Protein AF-A0A817RAS0-F1 (afdb_monomer_lite)

F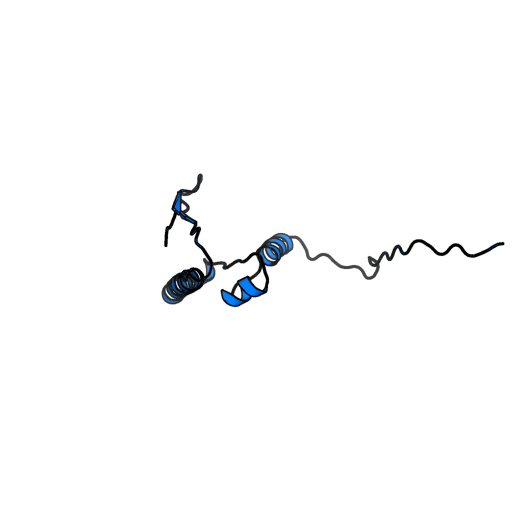oldseek 3Di:
DDWDWDQDDDDRDIDIDDDDDPPPCPLVVLVVVCVVCVVVVNNVVDADEDCDQVVQVSSVHYHPVVVVVVVVPVPDPPPPDVPPPPDPPDDDDDDDD

Structure (mmCIF, N/CA/C/O backbone):
data_AF-A0A817RAS0-F1
#
_entry.id   AF-A0A817RAS0-F1
#
loop_
_atom_site.group_PDB
_atom_site.id
_atom_site.type_symbol
_atom_site.label_atom_id
_atom_site.label_alt_id
_atom_site.label_comp_id
_atom_site.label_asym_id
_atom_site.label_entity_id
_atom_site.label_seq_id
_atom_site.pdbx_PDB_ins_code
_atom_site.Cartn_x
_atom_site.Cartn_y
_atom_site.Cartn_z
_atom_site.occupancy
_atom_site.B_iso_or_equiv
_atom_site.auth_seq_id
_atom_site.auth_comp_id
_atom_site.auth_asym_id
_atom_site.auth_atom_id
_atom_site.pdbx_PDB_model_num
ATOM 1 N N . MET A 1 1 ? -9.407 -4.601 -16.965 1.00 73.31 1 MET A N 1
ATOM 2 C CA . MET A 1 1 ? -8.923 -4.587 -15.571 1.00 73.31 1 MET A CA 1
ATOM 3 C C . MET A 1 1 ? -9.312 -5.903 -14.933 1.00 73.31 1 MET A C 1
ATOM 5 O O . MET A 1 1 ? -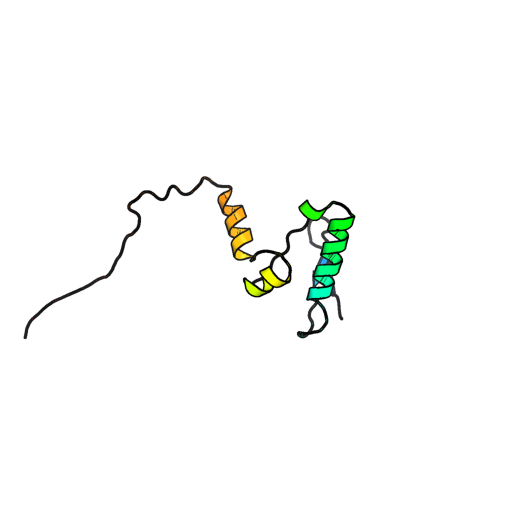10.481 -6.103 -14.621 1.00 73.31 1 MET A O 1
ATOM 9 N N . LYS A 1 2 ? -8.358 -6.822 -14.815 1.00 81.75 2 LYS A N 1
ATOM 10 C CA . LYS A 1 2 ? -8.551 -8.110 -14.165 1.00 81.75 2 LYS A CA 1
ATOM 11 C C . LYS A 1 2 ? -8.352 -7.943 -12.661 1.00 81.75 2 LYS A C 1
ATOM 13 O O . LYS A 1 2 ? -7.355 -7.388 -12.209 1.00 81.75 2 LYS A O 1
ATOM 18 N N . CYS A 1 3 ? -9.332 -8.402 -11.897 1.00 83.31 3 CYS A N 1
ATOM 19 C CA . CYS A 1 3 ? -9.263 -8.487 -10.449 1.00 83.31 3 CYS A CA 1
ATOM 20 C C . CYS A 1 3 ? -9.155 -9.962 -10.069 1.00 83.31 3 CYS A C 1
ATOM 22 O O . CYS A 1 3 ? -9.936 -10.777 -10.561 1.00 83.31 3 CYS A O 1
ATOM 24 N N . ILE A 1 4 ? -8.193 -10.294 -9.215 1.00 89.81 4 ILE A N 1
ATOM 25 C CA . ILE A 1 4 ? -8.063 -11.619 -8.619 1.00 89.81 4 ILE A CA 1
ATOM 26 C C . ILE A 1 4 ? -8.402 -11.478 -7.141 1.00 89.81 4 ILE A C 1
ATOM 28 O O . ILE A 1 4 ? -7.824 -10.642 -6.445 1.00 89.81 4 ILE A O 1
ATOM 32 N N . VAL A 1 5 ? -9.357 -12.278 -6.682 1.00 88.12 5 VAL A N 1
ATOM 33 C CA . VAL A 1 5 ? -9.838 -12.264 -5.303 1.00 88.12 5 VAL A CA 1
ATOM 34 C C . VAL A 1 5 ? -9.421 -13.564 -4.632 1.00 88.12 5 VAL A C 1
ATOM 36 O O . VAL A 1 5 ? -9.662 -14.641 -5.171 1.00 88.12 5 VAL A O 1
ATOM 39 N N . PHE A 1 6 ? -8.804 -13.452 -3.462 1.00 86.44 6 PHE A N 1
ATOM 40 C CA . PHE A 1 6 ? -8.417 -14.568 -2.610 1.00 86.44 6 PHE A CA 1
ATOM 41 C C . PHE A 1 6 ? -9.174 -14.482 -1.285 1.00 86.44 6 PHE A C 1
ATOM 43 O O . PHE A 1 6 ? -9.455 -13.388 -0.786 1.00 86.44 6 PHE A O 1
ATOM 50 N N . LEU A 1 7 ? -9.485 -15.640 -0.710 1.00 86.38 7 LEU A N 1
ATOM 51 C CA . LEU A 1 7 ? -9.992 -15.750 0.651 1.00 86.38 7 LEU A CA 1
ATOM 52 C C . LEU A 1 7 ? -8.806 -16.041 1.577 1.00 86.38 7 LEU A C 1
ATOM 54 O O . LEU A 1 7 ? -8.055 -16.977 1.325 1.00 86.38 7 LEU A O 1
ATOM 58 N N . GLY A 1 8 ? -8.605 -15.216 2.601 1.00 81.75 8 GLY A N 1
ATOM 59 C CA . GLY A 1 8 ? -7.540 -15.406 3.585 1.00 81.75 8 GLY A CA 1
ATOM 60 C C . GLY A 1 8 ? -7.868 -16.507 4.599 1.00 81.75 8 GLY A C 1
ATOM 61 O O . GLY A 1 8 ? -9.024 -16.656 4.997 1.00 81.75 8 GLY A O 1
ATOM 62 N N . ASP A 1 9 ? -6.831 -17.215 5.057 1.00 77.44 9 ASP A N 1
ATOM 63 C CA . ASP A 1 9 ? -6.932 -18.491 5.786 1.00 77.44 9 ASP A CA 1
ATOM 64 C C . ASP A 1 9 ? -7.723 -18.466 7.104 1.00 77.44 9 ASP A C 1
ATOM 66 O O . ASP A 1 9 ? -8.261 -19.496 7.491 1.00 77.44 9 ASP A O 1
ATOM 70 N N . ASN A 1 10 ? -7.813 -17.334 7.818 1.00 63.75 10 ASN A N 1
ATOM 71 C CA . ASN A 1 10 ? -8.191 -17.380 9.241 1.00 63.75 10 ASN A CA 1
ATOM 72 C C . ASN A 1 10 ? -9.354 -16.489 9.695 1.00 63.75 10 ASN A C 1
ATOM 74 O O . ASN A 1 10 ? -9.586 -16.440 10.892 1.00 63.75 10 ASN A O 1
ATOM 78 N N . ASN A 1 11 ? -10.088 -15.792 8.814 1.00 71.25 11 ASN A N 1
ATOM 79 C CA . ASN A 1 11 ? -11.269 -14.991 9.225 1.00 71.25 11 ASN A CA 1
ATOM 80 C C . ASN A 1 11 ? -12.194 -14.565 8.064 1.00 71.25 11 ASN A C 1
ATOM 82 O O . ASN A 1 11 ? -12.922 -13.579 8.168 1.00 71.25 11 ASN A O 1
ATOM 86 N N . GLY A 1 12 ? -12.134 -15.242 6.911 1.00 76.44 12 GLY A N 1
ATOM 87 C CA . GLY A 1 12 ? -12.874 -14.803 5.720 1.00 76.44 12 GLY A CA 1
ATOM 88 C C . GLY A 1 12 ? -12.402 -13.445 5.181 1.00 76.44 12 GLY A C 1
ATOM 89 O O . GLY A 1 12 ? -13.167 -12.720 4.547 1.00 76.44 12 GLY A O 1
ATOM 90 N N . GLN A 1 13 ? -11.144 -13.075 5.451 1.00 83.44 13 GLN A N 1
ATOM 91 C CA . GLN A 1 13 ? -10.559 -11.836 4.951 1.00 83.44 13 GLN A CA 1
ATOM 92 C C . GLN A 1 13 ? -10.539 -11.859 3.421 1.00 83.44 13 GLN A C 1
ATOM 94 O O . GLN A 1 13 ? -9.929 -12.737 2.816 1.00 83.44 13 GLN A O 1
ATOM 99 N N . LEU A 1 14 ? -11.164 -10.864 2.795 1.00 85.50 14 LEU A N 1
ATOM 100 C CA . LEU A 1 14 ? -11.121 -10.704 1.349 1.00 85.50 14 LEU A CA 1
ATOM 101 C C . LEU A 1 14 ? -9.810 -10.028 0.938 1.00 85.50 14 LEU A C 1
ATOM 103 O O . LEU A 1 14 ? -9.531 -8.900 1.350 1.00 85.50 14 LEU A O 1
ATOM 107 N N . ILE A 1 15 ? -9.015 -10.702 0.115 1.00 89.56 15 ILE A N 1
ATOM 108 C CA . ILE A 1 15 ? -7.762 -10.177 -0.430 1.00 89.56 15 ILE A CA 1
ATOM 109 C C . ILE A 1 15 ? -7.964 -9.932 -1.923 1.00 89.56 15 ILE A C 1
ATOM 111 O O . ILE A 1 15 ? -8.418 -10.808 -2.650 1.00 89.56 15 ILE A O 1
ATOM 115 N N . MET A 1 16 ? -7.618 -8.736 -2.391 1.00 90.75 16 MET A N 1
ATOM 116 C CA . MET A 1 16 ? -7.767 -8.331 -3.788 1.00 90.75 16 MET A CA 1
ATOM 117 C C . MET A 1 16 ? -6.395 -8.019 -4.387 1.00 90.75 16 MET A C 1
ATOM 119 O O . MET A 1 16 ? -5.654 -7.203 -3.843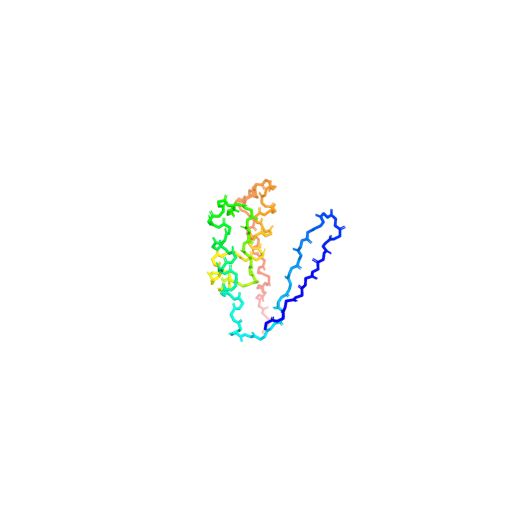 1.00 90.75 16 MET A O 1
ATOM 123 N N . CYS A 1 17 ? -6.077 -8.623 -5.530 1.00 91.00 17 CYS A N 1
ATOM 124 C CA . CYS A 1 17 ? -4.902 -8.304 -6.335 1.00 91.00 17 CYS A CA 1
ATOM 125 C C . CYS A 1 17 ? -5.332 -7.823 -7.724 1.00 91.00 17 CYS A C 1
ATOM 127 O O . CYS A 1 17 ? -6.199 -8.421 -8.363 1.00 91.00 17 CYS A O 1
ATOM 129 N N . ILE A 1 18 ? -4.718 -6.740 -8.202 1.00 90.62 18 ILE A N 1
ATOM 130 C CA . ILE A 1 18 ? -5.009 -6.145 -9.514 1.00 90.62 18 ILE A CA 1
ATOM 131 C C . ILE A 1 18 ? -3.703 -6.057 -10.311 1.00 90.62 18 ILE A C 1
ATOM 133 O O . ILE A 1 18 ? -3.057 -5.002 -10.323 1.00 90.62 18 ILE A O 1
ATOM 137 N N . PRO A 1 19 ? -3.278 -7.162 -10.945 1.00 87.94 19 PRO A N 1
ATOM 138 C CA . PRO A 1 19 ? -2.067 -7.188 -11.752 1.00 87.94 19 PRO A CA 1
ATOM 139 C C . PRO A 1 19 ? -2.369 -6.615 -13.141 1.00 87.94 19 PRO A C 1
ATOM 141 O O . PRO A 1 19 ? -3.043 -7.243 -13.947 1.00 87.94 19 PRO A O 1
ATOM 144 N N . GLU A 1 20 ? -1.904 -5.399 -13.420 1.00 87.88 20 GLU A N 1
ATOM 145 C CA . GLU A 1 20 ? -2.132 -4.712 -14.700 1.00 87.88 20 GLU A CA 1
ATOM 146 C C . GLU A 1 20 ? -1.000 -3.703 -14.963 1.00 87.88 20 GLU A C 1
ATOM 148 O O . GLU A 1 20 ? -0.401 -3.192 -14.012 1.00 87.88 20 GLU A O 1
ATOM 153 N N . CYS A 1 21 ? -0.780 -3.316 -16.221 1.00 86.88 21 CYS A N 1
ATOM 154 C CA . CYS A 1 21 ? 0.203 -2.293 -16.615 1.00 86.88 21 CYS A CA 1
ATOM 155 C C . CYS A 1 21 ? -0.078 -0.902 -16.010 1.00 86.88 21 CYS A C 1
ATOM 157 O O . CYS A 1 21 ? -1.187 -0.602 -15.564 1.00 86.88 21 CYS A O 1
ATOM 159 N N . GLY A 1 22 ? 0.918 -0.012 -15.990 1.00 86.06 22 GLY A N 1
ATOM 160 C CA . GLY A 1 22 ? 0.712 1.393 -15.611 1.00 86.06 22 GLY A CA 1
ATOM 161 C C . GLY A 1 22 ? -0.392 2.066 -16.444 1.00 86.06 22 GLY A C 1
ATOM 162 O O . GLY A 1 22 ? -0.643 1.677 -17.579 1.00 86.06 22 GLY A O 1
ATOM 163 N N . GLY A 1 23 ? -1.089 3.053 -15.874 1.00 85.88 23 GLY A N 1
ATOM 164 C CA . GLY A 1 23 ? -2.108 3.830 -16.601 1.00 85.88 23 GLY A CA 1
ATOM 165 C C . GLY A 1 23 ? -3.523 3.236 -16.642 1.00 85.88 23 GLY A C 1
ATOM 166 O O . GLY A 1 23 ? -4.449 3.918 -17.061 1.00 85.88 23 GLY A O 1
ATOM 167 N N . THR A 1 24 ? -3.762 2.028 -16.120 1.00 89.56 24 THR A N 1
ATOM 168 C CA . THR A 1 24 ? -5.105 1.399 -16.139 1.00 89.56 24 THR A CA 1
ATOM 169 C C . THR A 1 24 ? -6.053 1.872 -15.023 1.00 89.56 24 THR A C 1
ATOM 171 O O . THR A 1 24 ? -6.973 1.151 -14.643 1.00 89.56 24 THR A O 1
ATOM 174 N N . GLY A 1 25 ? -5.796 3.032 -14.411 1.00 89.44 25 GLY A N 1
ATOM 175 C CA . GLY A 1 25 ? -6.679 3.606 -13.387 1.00 89.44 25 GLY A CA 1
ATOM 176 C C . GLY A 1 25 ? -6.648 2.938 -12.002 1.00 89.44 25 GLY A C 1
ATOM 177 O O . GLY A 1 25 ? -7.524 3.208 -11.184 1.00 89.44 25 GLY A O 1
ATOM 178 N N . LYS A 1 26 ? -5.641 2.115 -11.675 1.00 91.81 26 LYS A N 1
ATOM 179 C CA . LYS A 1 26 ? -5.520 1.482 -10.340 1.00 91.81 26 LYS A CA 1
ATOM 180 C C . LYS A 1 26 ? -5.501 2.499 -9.189 1.00 91.81 26 LYS A C 1
ATOM 182 O O . LYS A 1 26 ? -6.188 2.309 -8.190 1.00 91.81 26 LYS A O 1
ATOM 187 N N . SER A 1 27 ? -4.798 3.620 -9.352 1.00 91.38 27 SER A N 1
ATOM 188 C CA . SER A 1 27 ? -4.809 4.707 -8.362 1.00 91.38 27 SER A CA 1
ATOM 189 C C . SER A 1 27 ? -6.197 5.342 -8.216 1.00 91.38 27 SER A C 1
ATOM 191 O O . SER A 1 27 ? -6.612 5.678 -7.109 1.00 91.38 27 SER A O 1
ATOM 193 N N . GLN A 1 28 ? -6.964 5.446 -9.308 1.00 93.25 28 GLN A N 1
ATOM 194 C CA . GLN A 1 28 ? -8.337 5.955 -9.273 1.00 93.25 28 GLN A CA 1
ATOM 195 C C . GLN A 1 28 ? -9.272 5.007 -8.514 1.00 93.25 28 GLN A C 1
ATOM 197 O O . GLN A 1 28 ? -10.117 5.466 -7.746 1.00 93.25 28 GLN A O 1
ATOM 202 N N . LEU A 1 29 ? -9.086 3.695 -8.665 1.00 93.38 29 LEU A N 1
ATOM 203 C CA . LEU A 1 29 ? -9.805 2.706 -7.870 1.00 93.38 29 LEU A CA 1
ATOM 204 C C . LEU A 1 29 ? -9.504 2.863 -6.373 1.00 93.38 29 LEU A C 1
ATOM 206 O O . LEU A 1 29 ? -10.435 2.921 -5.573 1.00 93.38 29 LEU A O 1
ATOM 210 N N . ILE A 1 30 ? -8.229 3.002 -5.991 1.00 94.38 30 ILE A N 1
ATOM 211 C CA . ILE A 1 30 ? -7.841 3.243 -4.589 1.00 94.38 30 ILE A CA 1
ATOM 212 C C . ILE A 1 30 ? -8.534 4.504 -4.051 1.00 94.38 30 ILE A C 1
ATOM 214 O O . ILE A 1 30 ? -9.067 4.495 -2.939 1.00 94.38 30 ILE A O 1
ATOM 218 N N . ARG A 1 31 ? -8.600 5.580 -4.848 1.00 94.69 31 ARG A N 1
ATOM 219 C CA . ARG A 1 31 ? -9.315 6.817 -4.485 1.00 94.69 31 ARG A CA 1
ATOM 220 C C . ARG A 1 31 ? -10.822 6.594 -4.323 1.00 94.69 31 ARG A C 1
ATOM 222 O O . ARG A 1 31 ? -11.407 7.132 -3.386 1.00 94.69 31 ARG A O 1
ATOM 229 N N . ALA A 1 32 ? -11.455 5.800 -5.185 1.00 95.00 32 ALA A N 1
ATOM 230 C CA . ALA A 1 32 ? -12.880 5.480 -5.085 1.00 95.00 32 ALA A CA 1
ATOM 231 C C . ALA A 1 32 ? -13.200 4.675 -3.814 1.00 95.00 32 ALA A C 1
ATOM 233 O O . ALA A 1 32 ? -14.108 5.037 -3.067 1.00 95.00 32 ALA A O 1
ATOM 234 N N . VAL A 1 33 ? -12.400 3.648 -3.513 1.00 94.38 33 VAL A N 1
ATOM 235 C CA . VAL A 1 33 ? -12.530 2.865 -2.274 1.00 94.38 33 VAL A CA 1
ATOM 236 C C . VAL A 1 33 ? -12.288 3.755 -1.050 1.00 94.38 33 VAL A C 1
ATOM 238 O O . VAL A 1 33 ? -13.045 3.701 -0.085 1.00 94.38 33 VAL A O 1
ATOM 241 N N . SER A 1 34 ? -11.305 4.657 -1.106 1.00 95.12 34 SER A N 1
ATOM 242 C CA . SER A 1 34 ? -11.071 5.640 -0.037 1.00 95.12 34 SER A CA 1
ATOM 243 C C . SER A 1 34 ? -12.295 6.532 0.197 1.00 95.12 34 SER A C 1
ATOM 245 O O . SER A 1 34 ? -12.724 6.709 1.334 1.00 95.12 34 SER A O 1
ATOM 247 N N . LYS A 1 35 ? -12.913 7.052 -0.873 1.00 95.94 35 LYS A N 1
ATOM 248 C CA . LYS A 1 35 ? -14.149 7.846 -0.774 1.00 95.94 35 LYS A CA 1
ATOM 249 C C . LYS A 1 35 ? -15.297 7.047 -0.156 1.00 95.94 35 LYS A C 1
ATOM 251 O O . LYS A 1 35 ? -16.038 7.594 0.652 1.00 95.94 35 LYS A O 1
ATOM 256 N N . TYR A 1 36 ? -15.424 5.761 -0.475 1.00 96.12 36 TYR A N 1
ATOM 257 C CA . TYR A 1 36 ? -16.437 4.898 0.135 1.00 96.12 36 TYR A CA 1
ATOM 258 C C . TYR A 1 36 ? -16.264 4.784 1.659 1.00 96.12 36 TYR A C 1
ATOM 260 O O . TYR A 1 36 ? -17.217 4.993 2.413 1.00 96.12 36 TYR A O 1
ATOM 268 N N . PHE A 1 37 ? -15.048 4.523 2.145 1.00 95.69 37 PHE A N 1
ATOM 269 C CA . PHE A 1 37 ? -14.803 4.457 3.591 1.00 95.69 37 PHE A CA 1
ATOM 270 C C . PHE A 1 37 ? -14.953 5.830 4.277 1.00 95.69 37 PHE A C 1
ATOM 272 O O . PHE A 1 37 ? -15.317 5.894 5.453 1.00 95.69 37 PHE A O 1
ATOM 279 N N . LEU A 1 38 ? -14.709 6.927 3.549 1.00 95.31 38 LEU A N 1
ATOM 280 C CA . LEU A 1 38 ? -14.954 8.289 4.027 1.00 95.31 38 LEU A CA 1
ATOM 28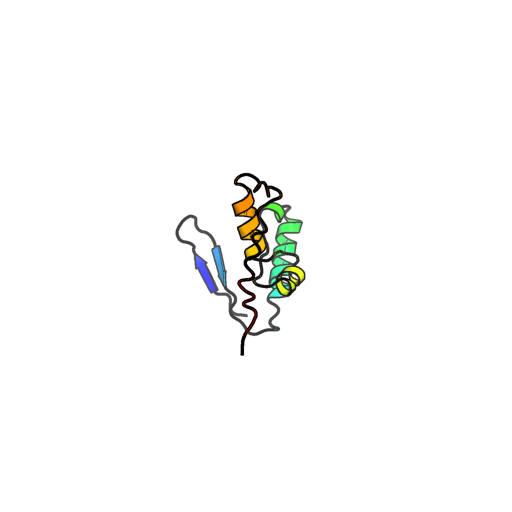1 C C . LEU A 1 38 ? -16.449 8.539 4.243 1.00 95.31 38 LEU A C 1
ATOM 283 O O . LEU A 1 38 ? -16.854 8.922 5.338 1.00 95.31 38 LEU A O 1
ATOM 287 N N . VAL A 1 39 ? -17.271 8.263 3.228 1.00 97.31 39 VAL A N 1
ATOM 288 C CA . VAL A 1 39 ? -18.730 8.458 3.278 1.00 97.31 39 VAL A CA 1
ATOM 289 C C . VAL A 1 39 ? -19.379 7.555 4.331 1.00 97.31 39 VAL A C 1
ATOM 291 O O . VAL A 1 39 ? -20.306 7.973 5.018 1.00 97.31 39 VAL A O 1
ATOM 294 N N . THR A 1 40 ? -18.858 6.342 4.524 1.00 97.06 40 THR A N 1
ATOM 295 C CA . THR A 1 40 ? -19.350 5.406 5.551 1.00 97.06 40 THR A CA 1
ATOM 296 C C . THR A 1 40 ? -18.823 5.692 6.964 1.00 97.06 40 THR A C 1
ATOM 298 O O . THR A 1 40 ? -19.177 4.963 7.889 1.00 97.06 40 THR A O 1
ATOM 301 N N . LYS A 1 41 ? -18.008 6.742 7.165 1.00 95.25 41 LYS A N 1
ATOM 302 C CA . LYS A 1 41 ? -17.381 7.108 8.456 1.00 95.25 41 LYS A CA 1
ATOM 303 C C . LYS A 1 41 ? -16.542 5.978 9.078 1.00 95.25 41 LYS A C 1
ATOM 305 O O . LYS A 1 41 ? -16.493 5.810 10.296 1.00 95.25 41 LYS A O 1
ATOM 310 N N . ARG A 1 42 ? -15.874 5.189 8.234 1.00 94.56 42 ARG A N 1
ATOM 311 C CA . ARG A 1 42 ? -15.018 4.055 8.630 1.00 94.56 42 ARG A CA 1
ATOM 312 C C . ARG A 1 42 ? -13.552 4.274 8.261 1.00 94.56 42 ARG A C 1
ATOM 314 O O . ARG A 1 42 ? -12.806 3.313 8.101 1.00 94.56 42 ARG A O 1
ATOM 321 N N . MET A 1 43 ? -13.118 5.528 8.119 1.00 92.25 43 MET A N 1
ATOM 322 C CA . MET A 1 43 ? -11.742 5.859 7.717 1.00 92.25 43 MET A CA 1
ATOM 323 C C . MET A 1 43 ? -10.682 5.276 8.648 1.00 92.25 43 MET A C 1
ATOM 325 O O . MET A 1 43 ? -9.650 4.817 8.177 1.00 92.25 43 MET A O 1
ATOM 329 N N . GLN A 1 44 ? -10.972 5.208 9.945 1.00 92.56 44 GLN A N 1
ATOM 330 C CA . GLN A 1 44 ? -10.123 4.598 10.964 1.00 92.56 44 GLN A CA 1
ATOM 331 C C . GLN A 1 44 ? -9.815 3.111 10.712 1.00 92.56 44 GLN A C 1
ATOM 333 O O . GLN A 1 44 ? -8.836 2.595 11.238 1.00 92.56 44 GLN A O 1
ATOM 338 N N . MET A 1 45 ? -10.623 2.419 9.899 1.00 91.81 45 MET A N 1
ATOM 339 C CA . MET A 1 45 ? -10.417 1.010 9.543 1.00 91.81 45 MET A CA 1
ATOM 340 C C . MET A 1 45 ? -9.546 0.826 8.291 1.00 91.81 45 MET A C 1
ATOM 342 O O . MET A 1 45 ? -9.262 -0.306 7.907 1.00 91.81 45 MET A O 1
ATOM 346 N N . MET A 1 46 ? -9.140 1.913 7.627 1.00 93.25 46 MET A N 1
ATOM 347 C CA . MET A 1 46 ? -8.370 1.873 6.388 1.00 93.25 46 MET A CA 1
ATOM 348 C C . MET A 1 46 ? -6.969 2.448 6.595 1.00 93.25 46 MET A C 1
ATOM 350 O O . MET A 1 46 ? -6.798 3.616 6.934 1.00 93.25 46 MET A O 1
ATOM 354 N N . ARG A 1 47 ? -5.949 1.650 6.276 1.00 94.38 47 ARG A N 1
ATOM 355 C CA . ARG A 1 47 ? -4.564 2.108 6.106 1.00 94.38 47 ARG A CA 1
ATOM 356 C C . ARG A 1 47 ? -4.189 1.987 4.631 1.00 94.38 47 ARG A C 1
ATOM 358 O O . ARG A 1 47 ? -4.397 0.939 4.027 1.00 94.38 47 ARG A O 1
ATOM 365 N N . LYS A 1 48 ? -3.633 3.052 4.050 1.00 95.62 48 LYS A N 1
ATOM 366 C CA . LYS A 1 48 ? -3.133 3.070 2.666 1.00 95.62 48 LYS A CA 1
ATOM 367 C C . LYS A 1 48 ? -1.616 3.057 2.695 1.00 95.62 48 LYS A C 1
ATOM 369 O O . LYS A 1 48 ? -1.015 3.959 3.279 1.00 95.62 48 LYS A O 1
ATOM 374 N N . LEU A 1 49 ? -1.025 2.045 2.074 1.00 96.25 49 LEU A N 1
ATOM 375 C CA . LEU A 1 49 ? 0.414 1.827 2.080 1.00 96.25 49 LEU A CA 1
ATOM 376 C C . LEU A 1 49 ? 0.947 1.728 0.656 1.00 96.25 49 LEU A C 1
ATOM 378 O O . LEU A 1 49 ? 0.260 1.230 -0.235 1.00 96.25 49 LEU A O 1
ATOM 382 N N . ALA A 1 50 ? 2.181 2.175 0.458 1.00 96.31 50 ALA A N 1
ATOM 383 C CA . ALA A 1 50 ? 2.902 2.015 -0.798 1.00 96.31 50 ALA A CA 1
ATOM 384 C C . ALA A 1 50 ? 4.387 1.695 -0.540 1.00 96.31 50 ALA A C 1
ATOM 386 O O . ALA A 1 50 ? 4.900 1.988 0.542 1.00 96.31 50 ALA A O 1
ATOM 387 N N . PRO A 1 51 ? 5.104 1.102 -1.508 1.00 95.94 51 PRO A N 1
ATOM 388 C CA . PRO A 1 51 ? 6.518 0.767 -1.333 1.00 95.94 51 PRO A CA 1
ATOM 389 C C . PRO A 1 51 ? 7.441 1.997 -1.333 1.00 95.94 51 PRO A C 1
ATOM 391 O O . PRO A 1 51 ? 8.482 1.969 -0.688 1.00 95.94 51 PRO A O 1
ATOM 394 N N . THR A 1 52 ? 7.070 3.086 -2.017 1.00 96.94 52 THR A N 1
ATOM 395 C CA . THR A 1 52 ? 7.887 4.309 -2.125 1.00 96.94 52 THR A CA 1
ATOM 396 C C . THR A 1 52 ? 7.145 5.541 -1.614 1.00 96.94 52 THR A C 1
ATOM 398 O O . THR A 1 52 ? 5.913 5.586 -1.619 1.00 96.94 52 THR A O 1
ATOM 401 N N . GLY A 1 53 ? 7.898 6.567 -1.197 1.00 96.69 53 GLY A N 1
ATOM 402 C CA . GLY A 1 53 ? 7.334 7.815 -0.667 1.00 96.69 53 GLY A CA 1
ATOM 403 C C . GLY A 1 53 ? 6.439 8.550 -1.668 1.00 96.69 53 GLY A C 1
ATOM 404 O O . GLY A 1 53 ? 5.348 8.981 -1.312 1.00 96.69 53 GLY A O 1
ATOM 405 N N . ILE A 1 54 ? 6.847 8.614 -2.939 1.00 96.44 54 ILE A N 1
ATOM 406 C CA . ILE A 1 54 ? 6.053 9.259 -3.996 1.00 96.44 54 ILE A CA 1
ATOM 407 C C . ILE A 1 54 ? 4.731 8.516 -4.233 1.00 96.44 54 ILE A C 1
ATOM 409 O O . ILE A 1 54 ? 3.677 9.144 -4.285 1.00 96.44 54 ILE A O 1
ATOM 413 N N . ALA A 1 55 ? 4.754 7.181 -4.307 1.00 94.25 55 ALA A N 1
ATOM 414 C CA . ALA A 1 55 ? 3.529 6.398 -4.473 1.00 94.25 55 ALA A CA 1
ATOM 415 C C . ALA A 1 55 ? 2.607 6.496 -3.245 1.00 94.25 55 ALA A C 1
ATOM 417 O O . ALA A 1 55 ? 1.386 6.514 -3.391 1.00 94.25 55 ALA A O 1
ATOM 418 N N . ALA A 1 56 ? 3.180 6.592 -2.041 1.00 96.12 56 ALA A N 1
ATOM 419 C CA . ALA A 1 56 ? 2.423 6.801 -0.812 1.00 96.12 56 ALA A CA 1
ATOM 420 C C . ALA A 1 56 ? 1.732 8.170 -0.812 1.00 96.12 56 ALA A C 1
ATOM 422 O O . ALA A 1 56 ? 0.537 8.242 -0.527 1.00 96.12 56 ALA A O 1
ATOM 423 N N . ALA A 1 57 ? 2.449 9.233 -1.189 1.00 95.00 57 ALA A N 1
ATOM 424 C CA . ALA A 1 57 ? 1.893 10.578 -1.308 1.00 95.00 57 ALA A CA 1
ATOM 425 C C . ALA A 1 57 ? 0.739 10.627 -2.323 1.00 95.00 57 ALA A C 1
ATOM 427 O O . ALA A 1 57 ? -0.321 11.173 -2.023 1.00 95.00 57 ALA A O 1
ATOM 428 N N . GLU A 1 58 ? 0.898 9.967 -3.472 1.00 94.19 58 GLU A N 1
ATOM 429 C CA . GLU A 1 58 ? -0.108 9.905 -4.541 1.00 94.19 58 GLU A CA 1
ATOM 430 C C . GLU A 1 58 ? -1.444 9.290 -4.087 1.00 94.19 58 GLU A C 1
ATOM 432 O O . GLU A 1 58 ? -2.525 9.731 -4.491 1.00 94.19 58 GLU A O 1
ATOM 437 N N . ILE A 1 59 ? -1.397 8.278 -3.217 1.00 94.00 59 ILE A N 1
ATOM 438 C CA . ILE A 1 59 ? -2.605 7.667 -2.641 1.00 94.00 59 ILE A CA 1
ATOM 439 C C . ILE A 1 59 ? -3.017 8.308 -1.308 1.00 94.00 59 ILE A C 1
ATOM 441 O O . ILE A 1 59 ? -3.996 7.865 -0.703 1.00 94.00 59 ILE A O 1
ATOM 445 N N . GLY A 1 60 ? -2.307 9.336 -0.832 1.00 94.25 60 GLY A N 1
ATOM 446 C CA . GLY A 1 60 ? -2.520 9.973 0.471 1.00 94.25 60 GLY A CA 1
ATOM 447 C C . GLY A 1 60 ? -2.353 9.000 1.640 1.00 94.25 60 GLY A C 1
ATOM 448 O O . GLY A 1 60 ? -3.231 8.918 2.501 1.00 94.25 60 GLY A O 1
ATOM 449 N N . GLY A 1 61 ? -1.306 8.180 1.592 1.00 94.62 61 GLY A N 1
ATOM 450 C CA . GLY A 1 61 ? -0.949 7.160 2.574 1.00 94.62 61 GLY A CA 1
ATOM 451 C C . GLY A 1 61 ? 0.490 7.312 3.070 1.00 94.62 61 GLY A C 1
ATOM 452 O O . GLY A 1 61 ? 1.082 8.384 2.978 1.00 94.62 61 GLY A O 1
ATOM 453 N N . MET A 1 62 ? 1.061 6.225 3.587 1.00 95.88 62 MET A N 1
ATOM 454 C CA . MET A 1 62 ? 2.449 6.176 4.067 1.00 95.88 62 MET A CA 1
ATOM 455 C C . MET A 1 62 ? 3.209 5.008 3.445 1.00 95.88 62 MET A C 1
ATOM 457 O O . MET A 1 62 ? 2.622 4.142 2.792 1.00 95.88 62 MET A O 1
ATOM 461 N N . THR A 1 63 ? 4.526 4.975 3.625 1.00 97.62 63 THR A N 1
ATOM 462 C CA . THR A 1 63 ? 5.293 3.824 3.147 1.00 97.62 63 THR A CA 1
ATOM 463 C C . THR A 1 63 ? 5.039 2.599 4.022 1.00 97.62 63 THR A C 1
ATOM 465 O O . THR A 1 63 ? 4.754 2.729 5.216 1.00 97.62 63 THR A O 1
ATOM 468 N N . ILE A 1 64 ? 5.165 1.402 3.441 1.00 95.81 64 ILE A N 1
ATOM 469 C CA . ILE A 1 64 ? 5.091 0.144 4.203 1.00 95.81 64 ILE A CA 1
ATOM 470 C C . ILE A 1 64 ? 6.127 0.153 5.338 1.00 95.81 64 ILE A C 1
ATOM 472 O O . ILE A 1 64 ? 5.809 -0.241 6.455 1.00 95.81 64 ILE A O 1
ATOM 476 N N . HIS A 1 65 ? 7.333 0.667 5.083 1.00 93.19 65 HIS A N 1
ATOM 477 C CA . HIS A 1 65 ? 8.388 0.775 6.092 1.00 93.19 65 HIS A CA 1
ATOM 478 C C . HIS A 1 65 ? 7.987 1.682 7.259 1.00 93.19 65 HIS A C 1
AT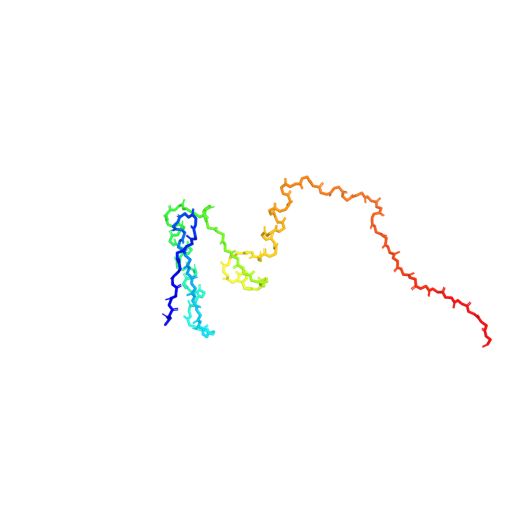OM 480 O O . HIS A 1 65 ? 8.026 1.242 8.402 1.00 93.19 65 HIS A O 1
ATOM 486 N N . SER A 1 66 ? 7.505 2.899 6.981 1.00 92.69 66 SER A N 1
ATOM 487 C CA . SER A 1 66 ? 7.049 3.831 8.023 1.00 92.69 66 SER A CA 1
ATOM 488 C C . SER A 1 66 ? 5.931 3.238 8.883 1.00 92.69 66 SER A C 1
ATOM 490 O O . SER A 1 66 ? 5.927 3.410 10.098 1.00 92.69 66 SER A O 1
ATOM 492 N N . PHE A 1 67 ? 5.000 2.511 8.259 1.00 93.50 67 PHE A N 1
ATOM 493 C CA . PHE A 1 67 ? 3.921 1.836 8.973 1.00 93.50 67 PHE A CA 1
ATOM 494 C C . PHE A 1 67 ? 4.437 0.732 9.901 1.00 93.50 67 PHE A C 1
ATOM 496 O O . PHE A 1 67 ? 4.013 0.642 11.050 1.00 93.50 67 PHE A O 1
ATOM 503 N N . LEU A 1 68 ? 5.348 -0.112 9.417 1.00 92.44 68 LEU A N 1
ATOM 504 C CA . LEU A 1 68 ? 5.905 -1.200 10.219 1.00 92.44 68 LEU A CA 1
ATOM 505 C C . LEU A 1 68 ? 6.791 -0.677 11.357 1.00 92.44 68 LEU A C 1
ATOM 507 O O . LEU A 1 68 ? 6.757 -1.249 12.445 1.00 92.44 68 LEU A O 1
ATOM 511 N N . ASP A 1 69 ? 7.527 0.415 11.146 1.00 88.12 69 ASP A N 1
ATOM 512 C CA . ASP A 1 69 ? 8.311 1.072 12.198 1.00 88.12 69 ASP A CA 1
ATOM 513 C C . ASP A 1 69 ? 7.417 1.694 13.280 1.00 88.12 69 ASP A C 1
ATOM 515 O O . ASP A 1 69 ? 7.705 1.550 14.468 1.00 88.12 69 ASP A O 1
ATOM 519 N N . GLU A 1 70 ? 6.291 2.310 12.905 1.00 80.62 70 GLU A N 1
ATOM 520 C CA . GLU A 1 70 ? 5.301 2.832 13.858 1.00 80.62 70 GLU A CA 1
ATOM 521 C C . GLU A 1 70 ? 4.756 1.721 14.773 1.00 80.62 70 GLU A C 1
ATOM 523 O O . GLU A 1 70 ? 4.662 1.902 15.987 1.00 80.62 70 GLU A O 1
ATOM 528 N N . GLN A 1 71 ? 4.468 0.538 14.217 1.00 74.94 71 GLN A N 1
ATOM 529 C CA . GLN A 1 71 ? 4.029 -0.624 15.004 1.00 74.94 71 GLN A CA 1
ATOM 530 C C . GLN A 1 71 ? 5.113 -1.119 15.971 1.00 74.94 71 GLN A C 1
ATOM 532 O O . GLN A 1 71 ? 4.806 -1.613 17.052 1.00 74.94 71 GLN A O 1
ATOM 537 N N . ARG A 1 72 ? 6.393 -0.982 15.608 1.00 67.44 72 ARG A N 1
ATOM 538 C CA . ARG A 1 72 ? 7.528 -1.363 16.467 1.00 67.44 72 ARG A CA 1
ATOM 539 C C . ARG A 1 72 ? 7.757 -0.351 17.591 1.00 67.44 72 ARG A C 1
ATOM 541 O O . ARG A 1 72 ? 8.268 -0.727 18.643 1.00 67.44 72 ARG A O 1
A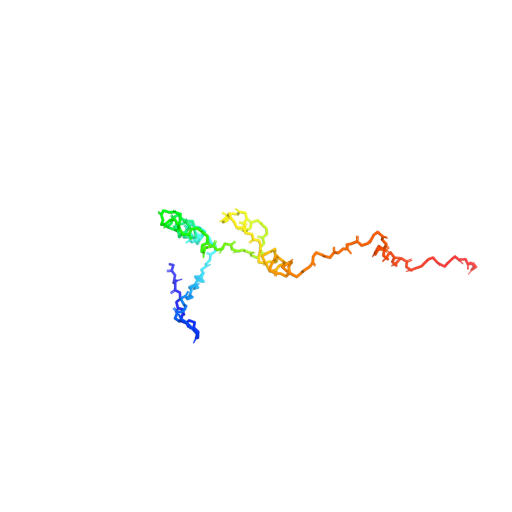TOM 548 N N . TYR A 1 73 ? 7.369 0.908 17.383 1.00 57.78 73 TYR A N 1
ATOM 549 C CA . TYR A 1 73 ? 7.541 1.999 18.347 1.00 57.78 73 TYR A CA 1
ATOM 550 C C . TYR A 1 73 ? 6.547 1.949 19.522 1.00 57.78 73 TYR A C 1
ATOM 552 O O . TYR A 1 73 ? 6.720 2.668 20.505 1.00 57.78 73 TYR A O 1
ATOM 560 N N . SER A 1 74 ? 5.540 1.064 19.487 1.00 59.78 74 SER A N 1
ATOM 561 C CA . SER A 1 74 ? 4.697 0.791 20.662 1.00 59.78 74 SER A CA 1
ATOM 562 C C . SER A 1 74 ? 5.470 0.109 21.804 1.00 59.78 74 SER A C 1
ATOM 564 O O . SER A 1 74 ? 4.979 0.037 22.930 1.00 59.78 74 SER A O 1
ATOM 566 N N . GLY A 1 75 ? 6.686 -0.387 21.543 1.00 58.56 75 GLY A N 1
ATOM 567 C CA . GLY A 1 75 ? 7.656 -0.753 22.567 1.00 58.56 75 GLY A CA 1
ATOM 568 C C . GLY A 1 75 ? 8.558 0.437 22.883 1.00 58.56 75 GLY A C 1
ATOM 569 O O . GLY A 1 75 ? 9.296 0.857 22.005 1.00 58.56 75 GLY A O 1
ATOM 570 N N . LYS A 1 76 ? 8.467 0.950 24.121 1.00 57.19 76 LYS A N 1
ATOM 571 C CA . LYS A 1 76 ? 9.322 1.946 24.815 1.00 57.19 76 LYS A CA 1
ATOM 572 C C . LYS A 1 76 ? 10.210 2.840 23.915 1.00 57.19 76 LYS A C 1
ATOM 574 O O . LYS A 1 76 ? 11.121 2.316 23.274 1.00 57.19 76 LYS A O 1
ATOM 579 N N . PRO A 1 77 ? 10.075 4.182 23.964 1.00 58.84 77 PRO A N 1
ATOM 580 C CA . PRO A 1 77 ? 10.928 5.076 23.182 1.00 58.84 77 PRO A CA 1
ATOM 581 C C . PRO A 1 77 ? 12.403 4.749 23.427 1.00 58.84 77 PRO A C 1
ATOM 583 O O . PRO A 1 77 ? 12.846 4.661 24.575 1.00 58.84 77 PRO A O 1
ATOM 586 N N . ARG A 1 78 ? 13.162 4.543 22.345 1.00 61.03 78 ARG A N 1
ATOM 587 C CA . ARG A 1 78 ? 14.616 4.401 22.437 1.00 61.03 78 ARG A CA 1
ATOM 588 C C . ARG A 1 78 ? 15.152 5.716 22.987 1.00 61.03 78 ARG A C 1
ATOM 590 O O . ARG A 1 78 ? 15.154 6.725 22.289 1.00 61.03 78 ARG A O 1
ATOM 597 N N . THR A 1 79 ? 15.566 5.719 24.249 1.00 61.56 79 THR A N 1
ATOM 598 C CA . THR A 1 79 ? 16.345 6.818 24.810 1.00 61.56 79 THR A CA 1
ATOM 599 C C . THR A 1 79 ? 17.660 6.853 24.048 1.00 61.56 79 THR A C 1
ATOM 601 O O . THR A 1 79 ? 18.548 6.052 24.323 1.00 61.56 79 THR A O 1
ATOM 604 N N . ILE A 1 80 ? 17.774 7.747 23.068 1.00 65.56 80 ILE A N 1
ATOM 605 C CA . ILE A 1 80 ? 19.073 8.094 22.502 1.00 65.56 80 ILE A CA 1
ATOM 606 C C . ILE A 1 80 ? 19.804 8.810 23.631 1.00 65.56 80 ILE A C 1
ATOM 608 O O . ILE A 1 80 ? 19.489 9.954 23.965 1.00 65.56 80 ILE A O 1
ATOM 612 N N . LYS A 1 81 ? 20.715 8.100 24.293 1.00 65.69 81 LYS A N 1
ATOM 613 C CA . LYS A 1 81 ? 21.628 8.735 25.233 1.00 65.69 81 LYS A CA 1
ATOM 614 C C . LYS A 1 81 ? 22.632 9.531 24.390 1.00 65.69 81 LYS A C 1
ATOM 616 O O . LYS A 1 81 ? 23.106 9.007 23.381 1.00 65.69 81 LYS A O 1
ATOM 621 N N . PRO A 1 82 ? 22.957 10.785 24.745 1.00 49.66 82 PRO A N 1
ATOM 622 C CA . PRO A 1 82 ? 24.040 11.510 24.090 1.00 49.66 82 PRO A CA 1
ATOM 623 C C . PRO A 1 82 ? 25.334 10.703 24.283 1.00 49.66 82 PRO A C 1
ATOM 625 O O . PRO A 1 82 ? 25.854 10.639 25.393 1.00 49.66 82 PRO A O 1
ATOM 628 N N . GLY A 1 83 ? 25.789 9.997 23.244 1.00 57.94 83 GLY A N 1
ATOM 629 C CA . GLY A 1 83 ? 26.941 9.091 23.339 1.00 57.94 83 GLY A CA 1
ATOM 630 C C . GLY A 1 83 ? 27.013 7.980 22.285 1.00 57.94 83 GLY A C 1
ATOM 631 O O . GLY A 1 83 ? 28.107 7.501 22.011 1.00 57.94 83 GLY A O 1
ATOM 632 N N . ASP A 1 84 ? 25.904 7.613 21.635 1.00 60.09 84 ASP A N 1
ATOM 633 C CA . ASP A 1 84 ? 25.885 6.461 20.707 1.00 60.09 84 ASP A CA 1
ATOM 634 C C . ASP A 1 84 ? 26.421 6.760 19.289 1.00 60.09 84 ASP A C 1
ATOM 636 O O . ASP A 1 84 ? 26.388 5.905 18.402 1.00 60.09 84 ASP A O 1
ATOM 640 N N . SER A 1 85 ? 26.985 7.949 19.059 1.00 57.47 85 SER A N 1
ATOM 641 C CA . SER A 1 85 ? 27.712 8.276 17.828 1.00 57.47 85 SER A CA 1
ATOM 642 C C . SER A 1 85 ? 29.111 7.652 17.849 1.00 57.47 85 SER A C 1
ATOM 644 O O . SER A 1 85 ? 30.111 8.370 17.897 1.00 57.47 85 SER A O 1
ATOM 646 N N . LYS A 1 86 ? 29.222 6.318 17.809 1.00 48.16 86 LYS A N 1
ATOM 647 C CA . LYS A 1 86 ? 30.515 5.690 17.516 1.00 48.16 86 LYS A CA 1
ATOM 648 C C . LYS A 1 86 ? 30.808 5.819 16.021 1.00 48.16 86 LYS A C 1
ATOM 650 O O . LYS A 1 86 ? 30.462 4.978 15.199 1.00 48.16 86 LYS A O 1
ATOM 655 N N . LEU A 1 87 ? 31.436 6.945 15.703 1.00 51.34 87 LEU A N 1
ATOM 656 C CA . LEU A 1 87 ? 32.291 7.139 14.545 1.00 51.34 87 LEU A CA 1
ATOM 657 C C . LEU A 1 87 ? 33.434 6.110 14.651 1.00 51.34 87 LEU A C 1
ATOM 659 O O . LEU A 1 87 ? 34.300 6.257 15.508 1.00 51.34 87 LEU A O 1
ATOM 663 N N . GLU A 1 88 ? 33.460 5.075 13.814 1.00 41.25 88 GLU A N 1
ATOM 664 C CA . GLU A 1 88 ? 34.710 4.354 13.538 1.00 41.25 88 GLU A CA 1
ATOM 665 C C . GLU A 1 88 ? 35.159 4.698 12.123 1.00 41.25 88 GLU A C 1
ATOM 667 O O . GLU A 1 88 ? 34.776 4.087 11.129 1.00 41.25 88 GLU A O 1
ATOM 672 N N . LYS A 1 89 ? 35.963 5.761 12.062 1.00 43.56 89 LYS A N 1
ATOM 673 C CA . LYS A 1 89 ? 36.861 6.055 10.955 1.00 43.56 89 LYS A CA 1
ATOM 674 C C . LYS A 1 89 ? 38.221 5.475 11.367 1.00 43.56 89 LYS A C 1
ATOM 676 O O . LYS A 1 89 ? 38.965 6.131 12.085 1.00 43.56 89 LYS A O 1
ATOM 681 N N . ASN A 1 90 ? 38.509 4.240 10.965 1.00 35.22 90 ASN A N 1
ATOM 682 C CA . ASN A 1 90 ? 39.838 3.629 11.087 1.00 35.22 90 ASN A CA 1
ATOM 683 C C . ASN A 1 90 ? 40.468 3.638 9.679 1.00 35.22 90 ASN A C 1
ATOM 685 O O . ASN A 1 90 ? 39.844 3.145 8.747 1.00 35.22 90 ASN A O 1
ATOM 689 N N . GLY A 1 91 ? 41.648 4.193 9.425 1.00 36.38 91 GLY A N 1
ATOM 690 C CA . GLY A 1 91 ? 42.579 4.866 10.316 1.00 36.38 91 GLY A CA 1
ATOM 691 C C . GLY A 1 91 ? 43.616 5.644 9.504 1.00 36.38 91 GLY A C 1
ATOM 692 O O . GLY A 1 91 ? 43.908 5.297 8.359 1.00 36.38 91 GLY A O 1
ATOM 693 N N . ASP A 1 92 ? 44.156 6.696 10.111 1.00 40.88 92 ASP A N 1
ATOM 694 C CA . ASP A 1 92 ? 45.446 7.241 9.707 1.00 40.88 92 ASP A CA 1
ATOM 695 C C . ASP A 1 92 ? 46.542 6.278 10.173 1.00 40.88 92 ASP A C 1
ATOM 697 O O . ASP A 1 92 ? 46.553 5.805 11.310 1.00 40.88 92 ASP A O 1
ATOM 701 N N . SER A 1 93 ? 47.502 6.005 9.301 1.00 40.41 93 SER A N 1
ATOM 702 C CA . SER A 1 93 ? 48.838 5.585 9.709 1.00 40.41 93 SER A CA 1
ATOM 703 C C . SER A 1 93 ? 49.815 6.377 8.866 1.00 40.41 93 SER A C 1
ATOM 705 O O . SER A 1 93 ? 50.008 6.130 7.679 1.00 40.41 93 SER A O 1
ATOM 707 N N . SER A 1 94 ? 50.351 7.410 9.495 1.00 41.72 94 SER A N 1
ATOM 708 C CA . SER A 1 94 ? 51.416 8.239 8.983 1.00 41.72 94 SER A CA 1
ATOM 709 C C . SER A 1 94 ? 52.752 7.481 8.988 1.00 41.72 94 SER A C 1
ATOM 711 O O . SER A 1 94 ? 53.153 6.905 9.995 1.00 41.72 94 SER A O 1
ATOM 713 N N . ASN A 1 95 ? 53.467 7.661 7.874 1.00 37.12 95 ASN A N 1
ATOM 714 C CA . ASN A 1 95 ? 54.906 7.929 7.759 1.00 37.12 95 ASN A CA 1
ATOM 715 C C . ASN A 1 95 ? 55.917 6.802 7.443 1.00 37.12 95 ASN A C 1
ATOM 717 O O . ASN A 1 95 ? 55.844 5.697 7.970 1.00 37.12 95 ASN A O 1
ATOM 721 N N . THR A 1 96 ? 56.952 7.223 6.689 1.00 35.06 96 THR A N 1
ATOM 722 C CA . THR A 1 96 ? 58.273 6.612 6.366 1.00 35.06 96 THR A CA 1
ATOM 723 C C . THR A 1 96 ? 58.271 5.495 5.307 1.00 35.06 96 THR A C 1
ATOM 725 O O . THR A 1 96 ? 57.593 4.492 5.483 1.00 35.06 96 THR A O 1
ATOM 728 N N . TYR A 1 97 ? 58.960 5.577 4.158 1.00 36.81 97 TYR A N 1
ATOM 729 C CA . TYR A 1 97 ? 60.157 6.320 3.714 1.00 36.81 97 TYR A CA 1
ATOM 730 C C . TYR A 1 97 ? 59.950 7.041 2.375 1.00 36.81 97 TYR A C 1
ATOM 732 O O . TYR A 1 97 ? 59.118 6.560 1.574 1.00 36.81 97 TYR A O 1
#

Radius of gyration: 22.65 Å; chains: 1; bounding box: 80×30×42 Å

Secondary structure (DSSP, 8-state):
---EEEE-TTT--EEEE----TTSSHHHHHHHHHHHHHHTT-GGG---EESSHHHHHHTT-EEHHHHHHHHHTTS------TT--------------

pLDDT: mean 79.87, std 19.23, range [35.06, 97.62]

Sequence (97 aa):
MKCIVFLGDNNGQLIMCIPECGGTGKSQLIRAVSKYFLVTKRMQMMRKLAPTGIAAAEIGGMTIHSFLDEQRYSGKPRTIKPGDSKLEKNGDSSNTY